Protein AF-Q4KU43-F1 (afdb_monomer)

Sequence (55 aa):
AIVWDEYLTGPFGLIAQYSLLKEHEVEKMFTLKGSRLPAADVKNIIFFVRPRLEL

pLDDT: mean 94.25, std 6.31, range [53.91, 97.81]

Foldseek 3Di:
DEEEAPVVPVVCCVVDDVVVVVVVVCPDYHYDDPDDDDDDPDPDYHYDDDPDDPD

Mean predicted aligned error: 2.96 Å

Radius of gyration: 11.8 Å; Cα contacts (8 Å, |Δi|>4): 51; chains: 1; bounding box: 24×28×26 Å

Structure (mmCIF, N/CA/C/O backbone):
data_AF-Q4KU43-F1
#
_entry.id   AF-Q4KU43-F1
#
loop_
_atom_site.group_PDB
_atom_site.id
_atom_site.type_symbol
_atom_site.label_atom_id
_atom_site.label_alt_id
_atom_site.label_comp_id
_atom_site.label_asym_id
_atom_site.label_entity_id
_atom_site.label_seq_id
_atom_site.pdbx_PDB_ins_code
_atom_site.Cartn_x
_atom_site.Cartn_y
_atom_site.Cartn_z
_atom_site.occupancy
_atom_site.B_iso_or_equiv
_atom_site.auth_seq_id
_atom_site.auth_comp_id
_atom_site.auth_asym_id
_atom_site.auth_atom_id
_atom_site.pdbx_PDB_model_num
ATOM 1 N N . ALA A 1 1 ? -5.068 -3.771 3.926 1.00 95.94 1 ALA A N 1
ATOM 2 C CA . ALA A 1 1 ? -3.685 -3.257 3.868 1.00 95.94 1 ALA A CA 1
ATOM 3 C C . ALA A 1 1 ? -3.332 -2.832 2.450 1.00 95.94 1 ALA A C 1
ATOM 5 O O . ALA A 1 1 ? -3.818 -3.454 1.508 1.00 95.94 1 ALA A O 1
ATOM 6 N N . ILE A 1 2 ? -2.483 -1.813 2.307 1.00 97.81 2 ILE A N 1
ATOM 7 C CA . ILE A 1 2 ? -1.931 -1.393 1.010 1.00 97.81 2 ILE A CA 1
ATOM 8 C C . ILE A 1 2 ? -0.463 -1.818 0.913 1.00 97.81 2 ILE A C 1
ATOM 10 O O . ILE A 1 2 ? 0.303 -1.625 1.858 1.00 97.81 2 ILE A O 1
ATOM 14 N N . VAL A 1 3 ? -0.076 -2.390 -0.225 1.00 97.81 3 VAL A N 1
ATOM 15 C CA . VAL A 1 3 ? 1.315 -2.686 -0.583 1.00 97.81 3 VAL A CA 1
ATOM 16 C C . VAL A 1 3 ? 1.751 -1.697 -1.661 1.00 97.81 3 VAL A C 1
ATOM 18 O O . VAL A 1 3 ? 1.143 -1.638 -2.727 1.00 97.81 3 VAL A O 1
ATOM 21 N N . TRP A 1 4 ? 2.787 -0.920 -1.374 1.00 97.44 4 TRP A N 1
ATOM 22 C CA . TRP A 1 4 ? 3.265 0.191 -2.188 1.00 97.44 4 TRP A CA 1
ATOM 23 C C . TRP A 1 4 ? 4.503 -0.187 -2.991 1.00 97.44 4 TRP A C 1
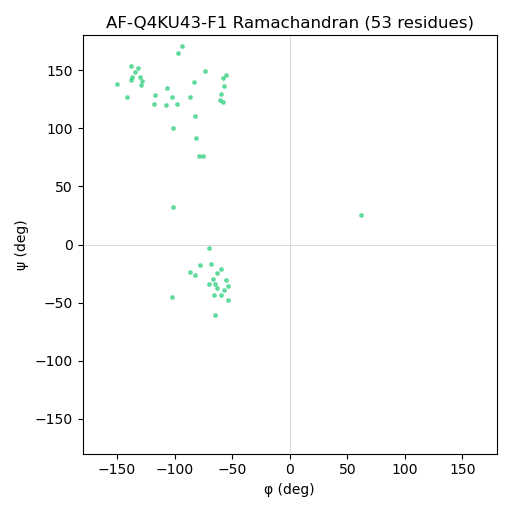ATOM 25 O O . TRP A 1 4 ? 5.517 -0.567 -2.410 1.00 97.44 4 TRP A O 1
ATOM 35 N N . ASP A 1 5 ? 4.477 0.023 -4.303 1.00 96.50 5 ASP A N 1
ATOM 36 C CA . ASP A 1 5 ? 5.705 0.317 -5.046 1.00 96.50 5 ASP A CA 1
ATOM 37 C C . ASP A 1 5 ? 6.337 1.576 -4.431 1.00 96.50 5 ASP A C 1
ATOM 39 O O . ASP A 1 5 ? 5.695 2.627 -4.337 1.00 96.50 5 ASP A O 1
ATOM 43 N N . GLU A 1 6 ? 7.584 1.458 -3.974 1.00 94.81 6 GLU A N 1
ATOM 44 C CA . GLU A 1 6 ? 8.292 2.508 -3.237 1.00 94.81 6 GLU A CA 1
ATOM 45 C C . GLU A 1 6 ? 8.304 3.841 -3.995 1.00 94.81 6 GLU A C 1
ATOM 47 O O . GLU A 1 6 ? 8.113 4.902 -3.394 1.00 94.81 6 GLU A O 1
ATOM 52 N N . TYR A 1 7 ? 8.400 3.790 -5.326 1.00 95.75 7 TYR A N 1
ATOM 53 C CA . TYR A 1 7 ? 8.431 4.974 -6.183 1.00 95.75 7 TYR A CA 1
ATOM 54 C C . TYR A 1 7 ? 7.109 5.750 -6.222 1.00 95.75 7 TYR A C 1
ATOM 56 O O . TYR A 1 7 ? 7.098 6.896 -6.671 1.00 95.75 7 TYR A O 1
ATOM 64 N N . LEU A 1 8 ? 5.996 5.150 -5.791 1.00 96.69 8 LEU A N 1
ATOM 65 C CA . LEU A 1 8 ? 4.702 5.828 -5.727 1.00 96.69 8 LEU A CA 1
ATOM 66 C C . LEU A 1 8 ? 4.499 6.586 -4.413 1.00 96.69 8 LEU A C 1
ATOM 68 O O . LEU A 1 8 ? 3.735 7.545 -4.401 1.00 96.69 8 LEU A O 1
ATOM 72 N N . THR A 1 9 ? 5.184 6.210 -3.328 1.00 94.56 9 THR A N 1
ATOM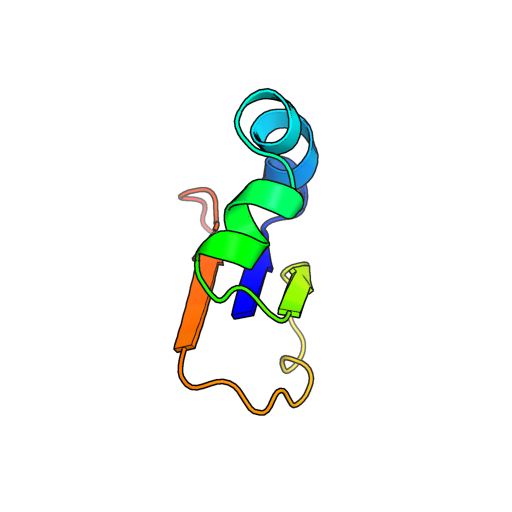 73 C CA . THR A 1 9 ? 4.929 6.773 -1.987 1.00 94.56 9 THR A CA 1
ATOM 74 C C . THR A 1 9 ? 5.127 8.292 -1.925 1.00 94.56 9 THR A C 1
ATOM 76 O O . THR A 1 9 ? 4.278 9.001 -1.389 1.00 94.56 9 THR A O 1
ATOM 79 N N . GLY A 1 10 ? 6.200 8.808 -2.535 1.00 94.81 10 GLY A N 1
ATOM 80 C CA . GLY A 1 10 ? 6.494 10.243 -2.596 1.00 94.81 10 GLY A CA 1
ATOM 81 C C . GLY A 1 10 ? 5.450 11.035 -3.395 1.00 94.81 10 GLY A C 1
ATOM 82 O O . GLY A 1 10 ? 4.785 11.897 -2.819 1.00 94.81 10 GLY A O 1
ATOM 83 N N . PRO A 1 11 ? 5.255 10.744 -4.698 1.00 97.06 11 PRO A N 1
ATOM 84 C CA . PRO A 1 11 ? 4.253 11.426 -5.517 1.00 97.06 11 PRO A CA 1
ATOM 85 C C . PRO A 1 11 ? 2.830 11.318 -4.957 1.00 97.06 11 PRO A C 1
ATOM 87 O O . PRO A 1 11 ? 2.086 12.297 -4.984 1.00 97.06 11 PRO A O 1
ATOM 90 N N . PHE A 1 12 ? 2.452 10.157 -4.412 1.00 96.69 12 PHE A N 1
ATOM 91 C CA . PHE A 1 12 ? 1.115 9.954 -3.853 1.00 96.69 12 PHE A CA 1
ATOM 92 C C . PHE A 1 12 ? 0.865 10.811 -2.606 1.00 96.69 12 PHE A C 1
ATOM 94 O O . PHE A 1 12 ? -0.260 11.265 -2.400 1.00 96.69 12 PHE A O 1
ATOM 101 N N . GLY A 1 13 ? 1.911 11.123 -1.830 1.00 95.25 13 GLY A N 1
ATOM 102 C CA . GLY A 1 13 ? 1.821 12.030 -0.683 1.00 95.25 13 GLY A CA 1
ATOM 103 C C . GLY A 1 13 ? 1.344 13.445 -1.039 1.00 95.25 13 GLY A C 1
ATOM 104 O O . GLY A 1 13 ? 0.805 14.142 -0.182 1.00 95.25 13 GLY A O 1
ATOM 105 N N . LEU A 1 14 ? 1.469 13.874 -2.298 1.00 96.88 14 LEU A N 1
ATOM 106 C CA . LEU A 1 14 ? 0.923 15.157 -2.762 1.00 96.88 14 LEU A CA 1
ATOM 107 C C . LEU A 1 14 ? -0.594 15.114 -3.008 1.00 96.88 14 LEU A C 1
ATOM 109 O O . LEU A 1 14 ? -1.223 16.164 -3.095 1.00 96.88 14 LEU A O 1
ATOM 113 N N . ILE A 1 15 ? -1.174 13.918 -3.134 1.00 96.94 15 ILE A N 1
ATOM 114 C CA . ILE A 1 15 ? -2.592 13.703 -3.449 1.00 96.94 15 ILE A CA 1
ATOM 115 C C . ILE A 1 15 ? -3.376 13.324 -2.195 1.00 96.94 15 ILE A C 1
ATOM 117 O O . ILE A 1 15 ? -4.463 13.846 -1.956 1.00 96.94 15 ILE A O 1
ATOM 121 N N . ALA A 1 16 ? -2.830 12.412 -1.392 1.00 95.06 16 ALA A N 1
ATOM 122 C CA . ALA A 1 16 ? -3.493 11.906 -0.205 1.00 95.06 16 ALA A CA 1
ATOM 123 C C . ALA A 1 16 ? -2.484 11.510 0.871 1.00 95.06 16 ALA A C 1
ATOM 125 O O . ALA A 1 16 ? -1.463 10.872 0.615 1.00 95.06 16 ALA A O 1
ATOM 126 N N . GLN A 1 17 ? -2.817 11.872 2.105 1.00 93.88 17 GLN A N 1
ATOM 127 C CA . GLN A 1 17 ? -2.053 11.529 3.296 1.00 93.88 17 GLN A CA 1
ATOM 128 C C . GLN A 1 17 ? -2.646 10.291 3.972 1.00 93.88 17 GLN A C 1
ATOM 130 O O . GLN A 1 17 ? -3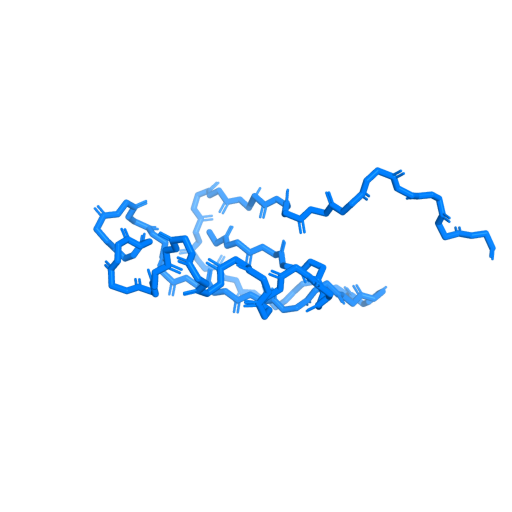.793 9.912 3.728 1.00 93.88 17 GLN A O 1
ATOM 135 N N . TYR A 1 18 ? -1.879 9.676 4.875 1.00 91.75 18 TYR A N 1
ATOM 136 C CA . TYR A 1 18 ? -2.332 8.505 5.632 1.00 91.75 18 TYR A CA 1
ATOM 137 C C . TYR A 1 18 ? -3.645 8.743 6.395 1.00 91.75 18 TYR A C 1
ATOM 139 O O . TYR A 1 18 ? -4.427 7.810 6.542 1.00 91.75 18 TYR A O 1
ATOM 147 N N . SER A 1 19 ? -3.913 9.976 6.841 1.00 94.50 19 SER A N 1
ATOM 148 C CA . SER A 1 19 ? -5.175 10.337 7.500 1.00 94.50 19 SER A CA 1
ATOM 149 C C . SER A 1 19 ? -6.392 9.949 6.659 1.00 94.50 19 SER A C 1
ATOM 151 O O . SER A 1 19 ? -7.272 9.265 7.168 1.00 94.50 19 SER A O 1
ATOM 153 N N . LEU A 1 20 ? -6.379 10.278 5.365 1.00 96.19 20 LEU A N 1
ATOM 154 C CA . LEU A 1 20 ? -7.455 9.928 4.439 1.00 96.19 20 LEU A CA 1
ATOM 155 C C . LEU A 1 20 ? -7.558 8.411 4.237 1.00 96.19 20 LEU A C 1
ATOM 157 O O . LEU A 1 20 ? -8.642 7.843 4.246 1.00 96.19 20 LEU A O 1
ATOM 161 N N . LEU A 1 21 ? -6.426 7.724 4.077 1.00 95.75 21 LEU A N 1
ATOM 162 C CA . LEU A 1 21 ? -6.423 6.269 3.888 1.00 95.75 21 LEU A CA 1
ATOM 163 C C . LEU A 1 21 ? -6.983 5.541 5.117 1.00 95.75 21 LEU A C 1
ATOM 165 O O . LEU A 1 21 ? -7.707 4.555 4.985 1.00 95.75 21 LEU A O 1
ATOM 169 N N . LYS A 1 22 ? -6.687 6.050 6.314 1.00 95.19 22 LYS A N 1
ATOM 170 C CA . LYS A 1 22 ? -7.190 5.503 7.573 1.00 95.19 22 LYS A CA 1
ATOM 171 C C . LYS A 1 22 ? -8.715 5.625 7.694 1.00 95.19 22 LYS A C 1
ATOM 173 O O . LYS A 1 22 ? -9.332 4.722 8.250 1.00 95.19 22 LYS A O 1
ATOM 178 N N . GLU A 1 23 ? -9.319 6.687 7.154 1.00 96.94 23 GLU A N 1
ATOM 179 C CA . GLU A 1 23 ? -10.785 6.852 7.089 1.00 96.94 23 GLU A CA 1
ATOM 180 C C . GLU A 1 23 ? -11.460 5.774 6.221 1.00 96.94 23 GLU A C 1
ATOM 182 O O . GLU A 1 23 ? -12.614 5.430 6.454 1.00 96.94 23 GLU A O 1
ATOM 187 N N . HIS A 1 24 ? -10.719 5.185 5.278 1.00 96.38 24 HIS A N 1
ATOM 188 C CA . HIS A 1 24 ? -11.159 4.090 4.409 1.00 96.38 24 HIS A CA 1
ATOM 189 C C . HIS A 1 24 ? -10.641 2.711 4.860 1.00 96.38 24 HIS A C 1
ATOM 191 O O . HIS A 1 24 ? -10.380 1.837 4.032 1.00 96.38 24 HIS A O 1
ATOM 197 N N . GLU A 1 25 ? -10.473 2.509 6.171 1.00 95.75 25 GLU A N 1
ATOM 198 C CA . GLU A 1 25 ? -10.112 1.213 6.777 1.00 95.75 25 GLU A CA 1
ATOM 199 C C . GLU A 1 25 ? -8.741 0.663 6.326 1.00 95.75 25 GLU A C 1
ATOM 201 O O . GLU A 1 25 ? -8.457 -0.540 6.374 1.00 95.75 25 GLU A O 1
ATOM 206 N N . VAL A 1 26 ? -7.825 1.543 5.905 1.00 96.19 26 VAL A N 1
ATOM 207 C CA . VAL A 1 26 ? -6.435 1.150 5.647 1.00 96.19 26 VAL A CA 1
ATOM 208 C C . VAL A 1 26 ? -5.665 1.102 6.967 1.00 96.19 26 VAL A C 1
ATOM 210 O O . VAL A 1 26 ? -5.073 2.082 7.408 1.00 96.19 26 VAL A O 1
ATOM 213 N N . GLU A 1 27 ? -5.637 -0.075 7.589 1.00 95.12 27 GLU A N 1
ATOM 214 C CA . GLU A 1 27 ? -4.974 -0.276 8.890 1.00 95.12 27 GLU A CA 1
ATOM 215 C C . GLU A 1 27 ? -3.458 -0.502 8.811 1.00 95.12 27 GLU A C 1
ATOM 217 O O . GLU A 1 27 ? -2.721 -0.268 9.773 1.00 95.12 27 GLU A O 1
ATOM 222 N N . LYS A 1 28 ? -2.980 -1.025 7.677 1.00 95.94 28 LYS A N 1
ATOM 223 C CA . LYS A 1 28 ? -1.578 -1.401 7.461 1.00 95.94 28 LYS A CA 1
ATOM 224 C C . LYS A 1 28 ? -1.118 -0.976 6.078 1.00 95.94 28 LYS A C 1
ATOM 226 O O . LYS A 1 28 ? -1.855 -1.119 5.097 1.00 95.94 28 LYS A O 1
ATOM 231 N N . MET A 1 29 ? 0.125 -0.518 6.010 1.00 95.81 29 MET A N 1
ATOM 232 C CA . MET A 1 29 ? 0.818 -0.183 4.774 1.00 95.81 29 MET A CA 1
ATOM 233 C C . MET A 1 29 ? 2.181 -0.868 4.759 1.00 95.81 29 MET A C 1
ATOM 235 O O . MET A 1 29 ? 2.877 -0.886 5.774 1.00 95.81 29 MET A O 1
ATOM 239 N N . PHE A 1 30 ? 2.552 -1.425 3.613 1.00 96.00 30 PHE A N 1
ATOM 240 C CA . PHE A 1 30 ? 3.813 -2.128 3.403 1.00 96.00 30 PHE A CA 1
ATOM 241 C C . PHE A 1 30 ? 4.479 -1.629 2.127 1.00 96.00 30 PHE A C 1
ATOM 243 O O . PHE A 1 30 ? 3.788 -1.246 1.190 1.00 96.00 30 PHE A O 1
ATOM 250 N N . THR A 1 31 ? 5.803 -1.690 2.055 1.00 95.94 31 THR A N 1
ATOM 251 C CA . THR A 1 31 ? 6.528 -1.552 0.786 1.00 95.94 31 THR A CA 1
ATOM 252 C C . THR A 1 31 ? 6.554 -2.901 0.071 1.00 95.94 31 THR A C 1
ATOM 254 O O . THR A 1 31 ? 6.747 -3.935 0.718 1.00 95.94 31 THR A O 1
ATOM 257 N N . LEU A 1 32 ? 6.377 -2.902 -1.248 1.00 94.94 32 LEU A N 1
ATOM 258 C CA . LEU A 1 32 ? 6.536 -4.074 -2.098 1.00 94.94 32 LEU A CA 1
ATOM 259 C C . LEU A 1 32 ? 7.977 -4.586 -1.986 1.00 94.94 32 LEU A C 1
ATOM 261 O O . LEU A 1 32 ? 8.932 -3.841 -2.190 1.00 94.94 3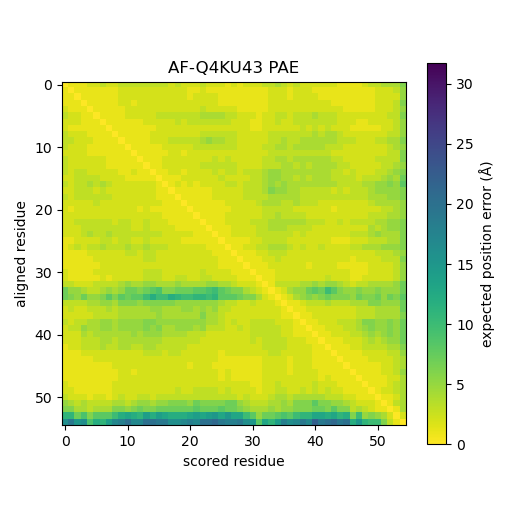2 LEU A O 1
ATOM 265 N N . LYS A 1 33 ? 8.127 -5.861 -1.629 1.00 91.94 33 LYS A N 1
ATOM 266 C CA . LYS A 1 33 ? 9.405 -6.577 -1.555 1.00 91.94 33 LYS A CA 1
ATOM 267 C C . LYS A 1 33 ? 9.206 -7.972 -2.142 1.00 91.94 33 LYS A C 1
ATOM 269 O O . LYS A 1 33 ? 8.104 -8.505 -2.072 1.00 91.94 33 LYS A O 1
ATOM 274 N N . G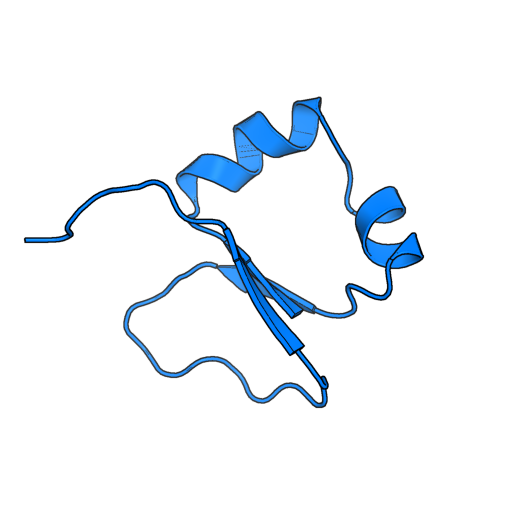LY A 1 34 ? 10.271 -8.582 -2.665 1.00 86.88 34 GLY A N 1
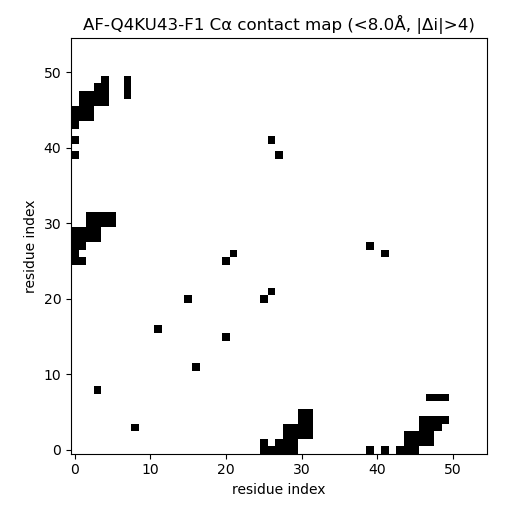ATOM 275 C CA . GLY A 1 34 ? 10.221 -9.934 -3.247 1.00 86.88 34 GLY A CA 1
ATOM 276 C C . GLY A 1 34 ? 10.022 -11.076 -2.236 1.00 86.88 34 GLY A C 1
ATOM 277 O O . GLY A 1 34 ? 9.930 -12.236 -2.625 1.00 86.88 34 GLY A O 1
ATOM 278 N N . SER A 1 35 ? 9.974 -10.776 -0.935 1.00 89.62 35 SER A N 1
ATOM 279 C CA . SER A 1 35 ? 9.714 -11.752 0.124 1.00 89.62 35 SER A CA 1
ATOM 280 C C . SER A 1 35 ? 8.227 -11.818 0.496 1.00 89.62 35 SER A C 1
ATOM 282 O O . SER A 1 35 ? 7.408 -11.009 0.065 1.00 89.62 35 SER A O 1
ATOM 284 N N . ARG A 1 36 ? 7.859 -12.806 1.323 1.00 91.88 36 ARG A N 1
ATOM 285 C CA . ARG A 1 36 ? 6.489 -12.952 1.830 1.00 91.88 36 ARG A CA 1
ATOM 286 C C . ARG A 1 36 ? 6.050 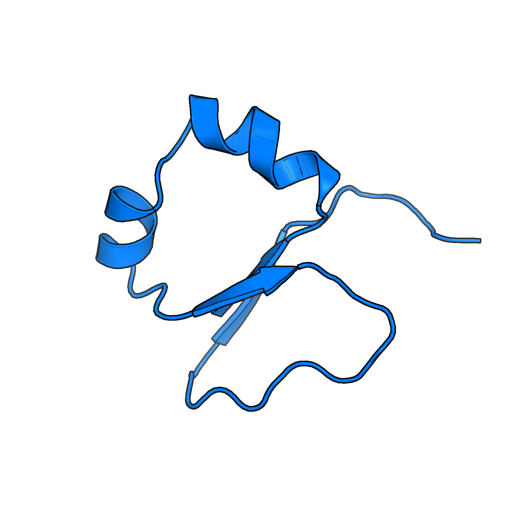-11.679 2.569 1.00 91.88 36 ARG A C 1
ATOM 288 O O . ARG A 1 36 ? 6.794 -11.153 3.396 1.00 91.88 36 ARG A O 1
ATOM 295 N N . LEU A 1 37 ? 4.816 -11.241 2.312 1.00 93.81 37 LEU A N 1
ATOM 296 C CA . LEU A 1 37 ? 4.196 -10.141 3.049 1.00 93.81 37 LEU A CA 1
ATOM 297 C C . LEU A 1 37 ? 4.142 -10.447 4.558 1.00 93.81 37 LEU A C 1
ATOM 299 O O . LEU A 1 37 ? 3.898 -11.598 4.936 1.00 93.81 37 LEU A O 1
ATOM 303 N N . PRO A 1 38 ? 4.330 -9.438 5.429 1.00 94.06 38 PRO A N 1
ATOM 304 C CA . PRO A 1 38 ? 4.108 -9.601 6.860 1.00 94.06 38 PRO A CA 1
ATOM 305 C C . PRO A 1 38 ? 2.690 -10.100 7.144 1.00 94.06 38 PRO A C 1
ATOM 307 O O . PRO A 1 38 ? 1.742 -9.724 6.452 1.00 94.06 38 PRO A O 1
ATOM 310 N N . ALA A 1 39 ? 2.538 -10.918 8.186 1.00 94.06 39 ALA A N 1
ATOM 311 C CA . ALA A 1 39 ? 1.217 -11.311 8.653 1.00 94.06 39 ALA A CA 1
ATOM 312 C C . ALA A 1 39 ? 0.426 -10.060 9.071 1.00 94.06 39 ALA A C 1
ATOM 314 O O . ALA A 1 39 ? 0.920 -9.222 9.830 1.00 94.06 39 ALA A O 1
ATOM 315 N N . ALA A 1 40 ? -0.795 -9.937 8.561 1.00 94.56 40 ALA A N 1
ATOM 316 C CA . ALA A 1 40 ? -1.709 -8.856 8.881 1.00 94.56 40 ALA A CA 1
ATOM 317 C C . ALA A 1 40 ? -3.121 -9.426 8.967 1.00 94.56 40 ALA A C 1
ATOM 319 O O . ALA A 1 40 ? -3.571 -10.090 8.035 1.00 94.56 40 ALA A O 1
ATOM 320 N N . ASP A 1 41 ? -3.799 -9.160 10.080 1.00 96.44 41 ASP A N 1
ATOM 321 C CA . ASP A 1 41 ? -5.200 -9.523 10.270 1.00 96.44 41 ASP A CA 1
ATOM 322 C C . ASP A 1 41 ? -6.084 -8.504 9.545 1.00 96.44 41 ASP A C 1
ATOM 324 O O . ASP A 1 41 ? -6.580 -7.545 10.123 1.00 96.44 41 ASP A O 1
ATOM 328 N N . VAL A 1 42 ? -6.148 -8.632 8.221 1.00 96.06 42 VAL A N 1
ATOM 329 C CA . VAL A 1 42 ? -6.903 -7.733 7.347 1.00 96.06 42 VAL A CA 1
ATOM 330 C C . VAL A 1 42 ? -7.646 -8.544 6.301 1.00 96.06 42 VAL A C 1
ATOM 332 O O . VAL A 1 42 ? -7.132 -9.522 5.762 1.00 96.06 42 VAL A O 1
ATOM 335 N N . LYS A 1 43 ? -8.844 -8.085 5.942 1.00 97.19 43 LYS A N 1
ATOM 336 C CA . LYS A 1 43 ? -9.665 -8.749 4.923 1.00 97.19 43 LYS A CA 1
ATOM 337 C C . LYS A 1 43 ? -9.093 -8.617 3.510 1.00 97.19 43 LYS A C 1
ATOM 339 O O . LYS A 1 43 ? -9.248 -9.519 2.696 1.00 97.19 43 LYS A O 1
ATOM 344 N N . ASN A 1 44 ? -8.456 -7.481 3.218 1.00 97.19 44 ASN A N 1
ATOM 345 C CA . ASN A 1 44 ? -8.032 -7.115 1.869 1.00 97.19 44 ASN A CA 1
ATOM 346 C C . ASN A 1 44 ? -6.553 -6.731 1.822 1.00 97.19 44 ASN A C 1
ATOM 348 O O . ASN A 1 44 ? -6.065 -5.991 2.684 1.00 97.19 44 ASN A O 1
ATOM 352 N N . ILE A 1 45 ? -5.876 -7.152 0.754 1.00 97.12 45 ILE A N 1
ATOM 353 C CA . ILE A 1 45 ? -4.543 -6.688 0.361 1.00 97.12 45 ILE A CA 1
ATOM 354 C C . ILE A 1 45 ? -4.671 -6.018 -1.009 1.00 97.12 45 ILE A C 1
ATOM 356 O O . ILE A 1 45 ? -5.109 -6.656 -1.962 1.00 97.12 45 ILE A O 1
ATOM 360 N N . ILE A 1 46 ? -4.307 -4.738 -1.102 1.00 97.81 46 ILE A N 1
ATOM 361 C CA . ILE A 1 46 ? -4.411 -3.940 -2.331 1.00 97.81 46 ILE A CA 1
ATOM 362 C C . ILE A 1 46 ? -3.008 -3.508 -2.757 1.00 97.81 46 ILE A C 1
ATOM 364 O O . ILE A 1 46 ? -2.265 -2.947 -1.953 1.00 97.81 46 ILE A O 1
ATOM 368 N N . PHE A 1 47 ? -2.648 -3.759 -4.014 1.00 97.38 47 PHE A N 1
ATOM 369 C CA . PHE A 1 47 ? -1.338 -3.416 -4.566 1.00 97.38 47 PHE A CA 1
ATOM 370 C C . PHE A 1 47 ? -1.406 -2.103 -5.339 1.00 97.38 47 PHE A C 1
ATOM 372 O O . PHE A 1 47 ? -2.151 -1.984 -6.310 1.00 97.38 47 PHE A O 1
ATOM 379 N N . PHE A 1 48 ? -0.611 -1.125 -4.917 1.00 97.31 48 PHE A N 1
ATOM 380 C CA . PHE A 1 48 ? -0.382 0.116 -5.647 1.00 97.31 48 PHE A CA 1
ATOM 381 C C . PHE A 1 48 ? 0.970 -0.014 -6.334 1.00 97.31 48 PHE A C 1
ATOM 383 O O . PHE A 1 48 ? 2.012 0.126 -5.697 1.00 97.31 48 PHE A O 1
ATOM 390 N N . VAL A 1 49 ? 0.948 -0.333 -7.625 1.00 96.88 49 VAL A N 1
ATOM 391 C CA . VAL A 1 49 ? 2.148 -0.627 -8.415 1.00 96.88 49 VAL A CA 1
ATOM 392 C C . VAL A 1 49 ? 2.108 0.101 -9.747 1.00 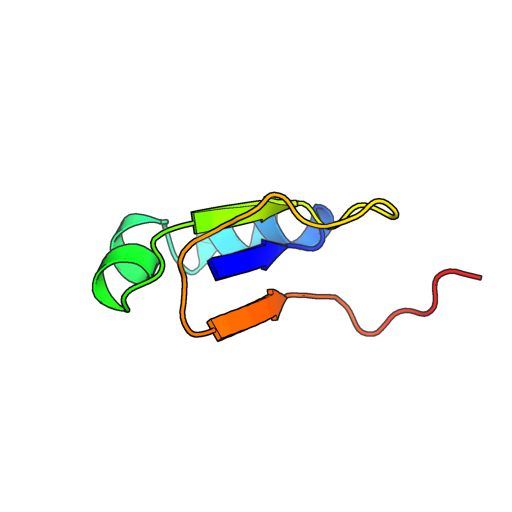96.88 49 VAL A C 1
ATOM 394 O O . VAL A 1 49 ? 1.038 0.322 -10.317 1.00 96.88 49 VAL A O 1
ATOM 397 N N . ARG A 1 50 ? 3.278 0.479 -10.265 1.00 96.25 50 ARG A N 1
ATOM 398 C CA . ARG A 1 50 ? 3.377 0.958 -11.648 1.00 96.25 50 ARG A CA 1
ATOM 399 C C . ARG A 1 50 ? 3.235 -0.230 -12.608 1.00 96.25 50 ARG A C 1
ATOM 401 O O . ARG A 1 50 ? 3.677 -1.326 -12.271 1.00 96.25 50 ARG A O 1
ATOM 408 N N . PRO A 1 51 ? 2.686 -0.033 -13.818 1.00 96.06 51 PRO A N 1
ATOM 409 C CA . PRO A 1 51 ? 2.563 -1.093 -14.816 1.00 96.06 51 PRO A CA 1
ATOM 410 C C . PRO A 1 51 ? 3.928 -1.382 -15.459 1.00 96.06 51 PRO A C 1
ATOM 412 O O . PRO A 1 51 ? 4.223 -0.935 -16.567 1.00 96.06 51 PRO A O 1
ATOM 415 N N . ARG A 1 52 ? 4.800 -2.082 -14.730 1.00 92.06 52 ARG A N 1
ATOM 416 C CA . ARG A 1 52 ? 6.153 -2.453 -15.159 1.00 92.06 52 ARG A CA 1
ATOM 417 C C . ARG A 1 52 ? 6.371 -3.943 -14.940 1.00 92.06 52 ARG A C 1
ATOM 419 O O . ARG A 1 52 ? 5.906 -4.498 -13.952 1.00 92.06 52 ARG A O 1
ATOM 426 N N . LEU A 1 53 ? 7.114 -4.560 -15.851 1.00 90.50 53 LEU A N 1
ATOM 427 C CA . LEU A 1 53 ? 7.705 -5.873 -15.629 1.00 90.50 53 LEU A CA 1
ATOM 428 C C . LEU A 1 53 ? 9.054 -5.657 -14.936 1.00 90.50 53 LEU A C 1
ATOM 430 O O . LEU A 1 53 ? 9.865 -4.866 -15.423 1.00 90.50 53 LEU A O 1
ATOM 434 N N . GLU A 1 54 ? 9.282 -6.325 -13.809 1.00 78.50 54 GLU A N 1
ATOM 435 C CA . GLU A 1 54 ? 10.644 -6.574 -13.333 1.00 78.50 54 GLU A CA 1
ATOM 436 C C . GLU A 1 54 ? 11.151 -7.798 -14.099 1.00 78.50 54 GLU A C 1
ATOM 438 O O . GLU A 1 54 ? 10.597 -8.889 -13.960 1.00 78.50 54 GLU A O 1
ATOM 443 N N . LEU A 1 55 ? 12.115 -7.569 -14.993 1.00 53.91 55 LEU A N 1
ATOM 444 C CA . LEU A 1 55 ? 12.789 -8.586 -15.802 1.0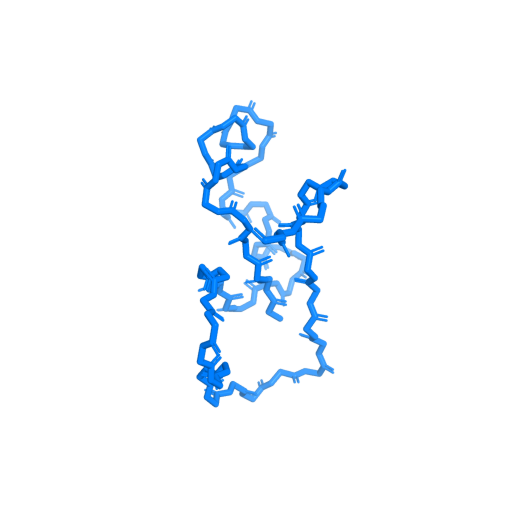0 53.91 55 LEU A CA 1
ATOM 445 C C . LEU A 1 55 ? 14.197 -8.811 -15.259 1.00 53.91 55 LEU A C 1
ATOM 447 O O . LEU A 1 55 ? 14.860 -7.791 -14.958 1.00 53.91 55 LEU A O 1
#

Nearest PDB structures (foldseek):
  4bx8-assembly1_A  TM=1.001E+00  e=2.472E-06  Homo sapiens
  4bx9-assembly2_B  TM=1.003E+00  e=2.472E-06  Homo sapiens
  4bx9-assembly1_A  TM=9.972E-01  e=2.472E-06  Homo sapiens
  4bx8-assembly2_B  TM=9.994E-01  e=6.131E-06  Homo sapiens

Organism: Equus caballus (NCBI:txid9796)

InterPro domains:
  IPR036045 Sec1-like superfamily [SSF56815] (2-54)
  IPR043154 Sec1-like, domain 1 [G3DSA:3.40.50.2060] (1-55)

Solvent-accessible surface area (backbone atoms only — not comparable to full-atom values): 3661 Å² total; per-residue (Å²): 48,40,35,29,36,70,84,48,57,66,67,42,53,79,79,52,52,69,72,62,44,44,77,70,70,42,82,44,78,42,69,67,61,100,62,84,77,78,93,68,101,57,97,50,82,45,79,50,66,76,100,69,82,91,127

Secondary structure (DSSP, 8-state):
-EEE-HHHHHHHTTT--HHHHHHTT---EEE--SSPPPP---S--EEE--S----